Protein AF-A0A2T5EP64-F1 (afdb_monomer)

Nearest PDB structures (foldseek):
  1aih-assembly2_C  TM=9.626E-01  e=9.843E-06  Hpunavirus HP1
  5c6k-assembly1_B  TM=9.564E-01  e=3.344E-05  Peduovirus P2
  5c6k-assembly1_A  TM=9.390E-01  e=6.165E-05  Peduovirus P2
  5dor-assembly2_C  TM=9.486E-01  e=6.553E-05  Peduovirus P2
  5dor-assembly1_A  TM=9.238E-01  e=7.406E-05  Peduovirus P2

InterPro domains:
  IPR002104 Integrase, catalytic domain [PF00589] (9-50)
  IPR002104 Integrase, catalytic domain [PS51898] (1-58)
  IPR011010 DNA breaking-rejoining enzyme, catalytic core [SSF56349] (8-57)
  IPR013762 Integrase-like, catalytic domain superfamily [G3DSA:1.10.443.10] (1-64)

Foldseek 3Di:
DDDPPPCPVCVVVVVVLLVCQLVQHDLVVNCVVVVPPDSVVSVVNNVSHDDCPCVCCVPPPPNVD

Structure (mmCIF, N/CA/C/O backbone):
data_AF-A0A2T5EP64-F1
#
_entry.id   AF-A0A2T5EP64-F1
#
loop_
_atom_site.group_PDB
_atom_site.id
_atom_site.type_symbol
_atom_site.label_atom_id
_atom_site.label_alt_id
_atom_site.label_comp_id
_atom_site.label_asym_id
_atom_site.label_entity_id
_atom_site.label_seq_id
_atom_site.pdbx_PDB_ins_code
_atom_site.Cartn_x
_atom_site.Cartn_y
_atom_site.Cartn_z
_atom_site.occupancy
_atom_site.B_iso_or_equiv
_atom_site.auth_seq_id
_atom_site.auth_comp_id
_atom_site.auth_asym_id
_atom_site.auth_atom_id
_atom_site.pdbx_PDB_model_num
ATOM 1 N N . MET A 1 1 ? 23.739 12.609 -8.573 1.00 68.25 1 MET A N 1
ATOM 2 C CA . MET A 1 1 ? 23.029 11.544 -7.834 1.00 68.25 1 MET A CA 1
ATOM 3 C C . MET A 1 1 ? 23.663 10.219 -8.223 1.00 68.25 1 MET A C 1
ATOM 5 O O . MET A 1 1 ? 23.588 9.855 -9.388 1.00 68.25 1 MET A O 1
ATOM 9 N N . THR A 1 2 ? 24.370 9.560 -7.309 1.00 87.25 2 THR A N 1
ATOM 10 C CA . THR A 1 2 ? 24.961 8.234 -7.540 1.00 87.25 2 THR A CA 1
ATOM 11 C C . THR A 1 2 ? 24.011 7.177 -6.986 1.00 87.25 2 THR A C 1
ATOM 13 O O . THR A 1 2 ? 23.628 7.238 -5.821 1.00 87.25 2 THR A O 1
ATOM 16 N N . LEU A 1 3 ? 23.580 6.239 -7.831 1.00 90.00 3 LEU A N 1
ATOM 17 C CA . LEU A 1 3 ? 22.751 5.106 -7.416 1.00 90.00 3 LEU A CA 1
ATOM 18 C C . LEU A 1 3 ? 23.635 3.877 -7.169 1.00 90.00 3 LEU A C 1
ATOM 20 O O . LEU A 1 3 ? 24.662 3.737 -7.839 1.00 90.00 3 LEU A O 1
ATOM 24 N N . PRO A 1 4 ? 23.245 2.965 -6.260 1.00 94.31 4 PRO A N 1
ATOM 25 C CA . PRO A 1 4 ? 23.898 1.668 -6.142 1.00 94.31 4 PRO A CA 1
ATOM 26 C C . PRO A 1 4 ? 23.880 0.911 -7.476 1.00 94.31 4 PRO A C 1
ATOM 28 O O . PRO A 1 4 ? 22.956 1.065 -8.283 1.00 94.31 4 PRO A O 1
ATOM 31 N N . SER A 1 5 ? 24.886 0.065 -7.701 1.00 94.25 5 SER A N 1
ATOM 32 C CA . SER A 1 5 ? 24.953 -0.753 -8.915 1.00 94.25 5 SER A CA 1
ATOM 33 C C . SER A 1 5 ? 23.674 -1.584 -9.086 1.00 94.25 5 SER A C 1
ATOM 35 O O . SER A 1 5 ? 23.182 -2.182 -8.130 1.00 94.25 5 SER A O 1
ATOM 37 N N . GLY A 1 6 ? 23.106 -1.577 -10.294 1.00 92.44 6 GLY A N 1
ATOM 38 C CA . GLY A 1 6 ? 21.882 -2.313 -10.632 1.00 92.44 6 GLY A CA 1
ATOM 39 C C . GLY A 1 6 ? 20.561 -1.685 -10.167 1.00 92.44 6 GLY A C 1
ATOM 40 O O . GLY A 1 6 ? 19.506 -2.200 -10.521 1.00 92.44 6 GLY A O 1
ATOM 41 N N . GLN A 1 7 ? 20.566 -0.567 -9.430 1.00 94.19 7 GLN A N 1
ATOM 42 C CA . GLN A 1 7 ? 19.320 0.048 -8.938 1.00 94.19 7 GLN A CA 1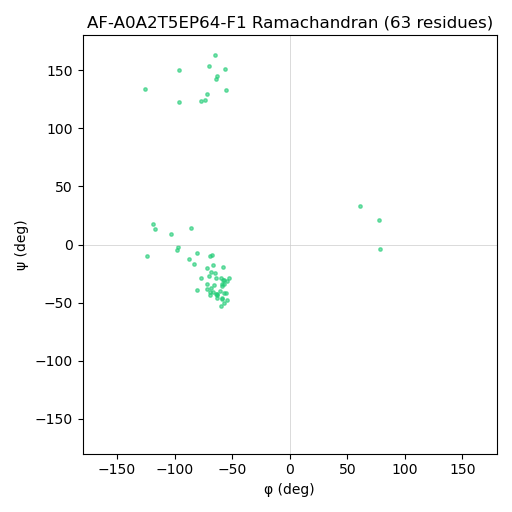
ATOM 43 C C . GLN A 1 7 ? 18.610 0.950 -9.952 1.00 94.19 7 GLN A C 1
ATOM 45 O O . GLN A 1 7 ? 17.425 1.237 -9.790 1.00 94.19 7 GLN A O 1
ATOM 50 N N . ALA A 1 8 ? 19.286 1.382 -11.018 1.00 93.75 8 ALA A N 1
ATOM 51 C CA . ALA A 1 8 ? 18.695 2.285 -12.006 1.00 93.75 8 ALA A CA 1
ATOM 52 C C . ALA A 1 8 ? 17.405 1.727 -12.651 1.00 93.75 8 ALA A C 1
ATOM 54 O O . ALA A 1 8 ? 16.503 2.503 -12.952 1.00 93.75 8 ALA A O 1
ATOM 55 N N . SER A 1 9 ? 17.270 0.401 -12.794 1.00 96.50 9 SER A N 1
ATOM 56 C CA . SER A 1 9 ? 16.063 -0.245 -13.336 1.00 96.50 9 SER A CA 1
ATOM 57 C C . SER A 1 9 ? 14.855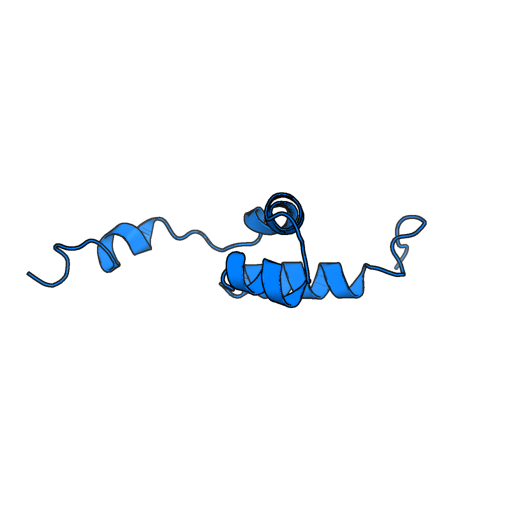 -0.216 -12.391 1.00 96.50 9 SER A C 1
ATOM 59 O O . SER A 1 9 ? 13.723 -0.367 -12.846 1.00 96.50 9 SER A O 1
ATOM 61 N N . HIS A 1 10 ? 15.068 -0.022 -11.085 1.00 96.19 10 HIS A N 1
ATOM 62 C CA . HIS A 1 10 ? 14.016 -0.124 -10.067 1.00 96.19 10 HIS A CA 1
ATOM 63 C C . HIS A 1 10 ? 13.853 1.127 -9.208 1.00 96.19 10 HIS A C 1
ATOM 65 O O . HIS A 1 10 ? 12.856 1.233 -8.496 1.00 96.19 10 HIS A O 1
ATOM 71 N N . VAL A 1 11 ? 14.761 2.100 -9.296 1.00 97.06 11 VAL A N 1
ATOM 72 C CA . VAL A 1 11 ? 14.734 3.296 -8.444 1.00 97.06 11 VAL A CA 1
ATOM 73 C C . VAL A 1 11 ? 13.401 4.042 -8.530 1.00 97.06 11 VAL A C 1
ATOM 75 O O . VAL A 1 11 ? 12.850 4.402 -7.500 1.00 97.06 11 VAL A O 1
ATOM 78 N N . LEU A 1 12 ? 12.813 4.185 -9.722 1.00 97.81 12 LEU A N 1
ATOM 79 C CA . LEU A 1 12 ? 11.519 4.861 -9.880 1.00 97.81 12 LEU A CA 1
ATOM 80 C C . LEU A 1 12 ? 10.361 4.060 -9.269 1.00 97.81 12 LEU A C 1
ATOM 82 O O . LEU A 1 12 ? 9.474 4.643 -8.651 1.00 97.81 12 LEU A O 1
ATOM 86 N N . ARG A 1 13 ? 10.395 2.724 -9.377 1.00 98.12 13 ARG A N 1
ATOM 87 C CA . ARG A 1 13 ? 9.431 1.828 -8.716 1.00 98.12 13 ARG A CA 1
ATOM 88 C C . ARG A 1 13 ? 9.536 1.954 -7.198 1.00 98.12 13 ARG A C 1
ATOM 90 O O . ARG A 1 13 ? 8.510 2.025 -6.529 1.00 98.12 13 ARG A O 1
ATOM 97 N N . HIS A 1 14 ? 10.757 1.989 -6.666 1.00 98.00 14 HIS A N 1
ATOM 98 C CA . HIS A 1 14 ? 11.000 2.181 -5.239 1.00 98.00 14 HIS A CA 1
ATOM 99 C C . HIS A 1 14 ? 10.505 3.550 -4.770 1.00 98.00 14 HIS A C 1
ATOM 101 O O . HIS A 1 14 ? 9.773 3.608 -3.788 1.00 98.00 14 HIS A O 1
ATOM 107 N N . SER A 1 15 ? 10.808 4.623 -5.507 1.00 98.19 15 SER A N 1
ATOM 108 C CA . SER A 1 15 ? 10.306 5.966 -5.202 1.00 98.19 15 SER A CA 1
ATOM 109 C C . SER A 1 15 ? 8.778 6.015 -5.192 1.00 98.19 15 SER A C 1
ATOM 111 O O . SER A 1 15 ? 8.195 6.520 -4.236 1.00 98.19 15 SER A O 1
ATOM 113 N N . PHE A 1 16 ? 8.119 5.448 -6.209 1.00 98.69 16 PHE A N 1
ATOM 114 C CA . PHE A 1 16 ? 6.658 5.349 -6.247 1.00 98.69 16 PHE A CA 1
ATOM 115 C C . PHE A 1 16 ? 6.113 4.608 -5.019 1.00 98.69 16 PHE A C 1
ATOM 117 O O . PHE A 1 16 ? 5.232 5.125 -4.341 1.00 98.69 16 PHE A O 1
ATOM 124 N N . ALA A 1 17 ? 6.654 3.429 -4.705 1.00 98.69 17 ALA A N 1
ATOM 125 C CA . ALA A 1 17 ? 6.185 2.606 -3.594 1.00 98.69 17 ALA A CA 1
ATOM 126 C C . ALA A 1 17 ? 6.372 3.287 -2.229 1.00 98.69 17 ALA A C 1
ATOM 128 O O . ALA A 1 17 ? 5.453 3.271 -1.410 1.00 98.69 17 ALA A O 1
ATOM 129 N N . SER A 1 18 ? 7.523 3.928 -2.000 1.00 98.62 18 SER A N 1
ATOM 130 C CA . SER A 1 18 ? 7.769 4.716 -0.790 1.00 98.62 18 SER A CA 1
ATOM 131 C C . SER A 1 18 ? 6.760 5.852 -0.658 1.00 98.62 18 SER A C 1
ATOM 133 O O . SER A 1 18 ? 6.076 5.935 0.357 1.00 98.62 18 SER A O 1
ATOM 135 N N . HIS A 1 19 ? 6.598 6.681 -1.693 1.00 98.69 19 HIS A N 1
ATOM 136 C CA . HIS A 1 19 ? 5.665 7.808 -1.641 1.00 98.69 19 HIS A CA 1
ATOM 137 C C . HIS A 1 19 ? 4.200 7.371 -1.536 1.00 98.69 19 HIS A C 1
ATOM 139 O O . HIS A 1 19 ? 3.421 8.025 -0.848 1.00 98.69 19 HIS A O 1
ATOM 145 N N . PHE A 1 20 ? 3.821 6.259 -2.168 1.00 98.69 20 PHE A N 1
ATOM 146 C CA . PHE A 1 20 ? 2.484 5.688 -2.025 1.00 98.69 20 PHE A CA 1
ATOM 147 C C . PHE A 1 20 ? 2.182 5.342 -0.560 1.00 98.69 20 PHE A C 1
ATOM 149 O O . PHE A 1 20 ? 1.128 5.718 -0.054 1.00 98.69 20 PHE A O 1
ATOM 156 N N . MET A 1 21 ? 3.119 4.690 0.140 1.00 98.62 21 MET A N 1
ATOM 157 C CA . MET A 1 21 ? 2.958 4.364 1.563 1.00 98.62 21 MET A CA 1
ATOM 158 C C . MET A 1 21 ? 3.007 5.604 2.464 1.00 98.62 21 MET A C 1
ATOM 160 O O . MET A 1 21 ? 2.172 5.722 3.356 1.00 98.62 21 MET A O 1
ATOM 164 N N . MET A 1 22 ? 3.908 6.560 2.195 1.00 98.50 22 MET A N 1
ATOM 165 C CA . MET A 1 22 ? 3.981 7.833 2.937 1.00 98.50 22 MET A CA 1
ATOM 166 C C . MET A 1 22 ? 2.672 8.627 2.875 1.00 98.50 22 MET A C 1
ATOM 168 O O . MET A 1 22 ? 2.332 9.331 3.821 1.00 98.50 22 MET A O 1
ATOM 172 N N . ASN A 1 23 ? 1.919 8.492 1.783 1.00 98.00 23 ASN A N 1
ATOM 173 C CA . ASN A 1 23 ? 0.630 9.154 1.591 1.00 98.00 23 ASN A CA 1
ATOM 174 C C . ASN A 1 23 ? -0.558 8.369 2.189 1.00 98.00 23 ASN A C 1
ATOM 176 O O . ASN A 1 23 ? -1.703 8.657 1.848 1.00 98.00 23 ASN A O 1
ATOM 180 N N . GLY A 1 24 ? -0.312 7.371 3.047 1.00 97.19 24 GLY A N 1
ATOM 181 C CA . GLY A 1 24 ? -1.367 6.563 3.675 1.00 97.19 24 GLY A CA 1
ATOM 182 C C . GLY A 1 24 ? -1.967 5.501 2.750 1.00 97.19 24 GLY A C 1
ATOM 183 O O . GLY A 1 24 ? -3.093 5.049 2.953 1.00 97.19 24 GLY A O 1
ATOM 184 N N . GLY A 1 25 ? -1.241 5.113 1.700 1.00 97.75 25 GLY A N 1
ATOM 185 C CA . GLY A 1 25 ? -1.679 4.078 0.775 1.00 97.75 25 GLY A CA 1
ATOM 186 C C . GLY A 1 25 ? -1.837 2.710 1.446 1.00 97.75 25 GLY A C 1
ATOM 187 O O . GLY A 1 25 ? -1.060 2.317 2.314 1.00 97.75 25 GLY A O 1
ATOM 188 N N . ASN A 1 26 ? -2.831 1.938 1.004 1.00 98.00 26 ASN A N 1
ATOM 189 C CA . ASN A 1 26 ? -3.060 0.588 1.513 1.00 98.00 26 ASN A CA 1
ATOM 190 C C . ASN A 1 26 ? -1.997 -0.391 0.977 1.00 98.00 26 ASN A C 1
ATOM 192 O O . ASN A 1 26 ? -1.847 -0.564 -0.235 1.00 98.00 26 ASN A O 1
ATOM 196 N N . ILE A 1 27 ? -1.293 -1.085 1.874 1.00 98.31 27 ILE A N 1
ATOM 197 C CA . ILE A 1 27 ? -0.176 -1.969 1.507 1.00 98.31 27 ILE A CA 1
ATOM 198 C C . ILE A 1 27 ? -0.585 -3.177 0.647 1.00 98.31 27 ILE A C 1
ATOM 200 O O . ILE A 1 27 ? 0.207 -3.652 -0.169 1.00 98.31 27 ILE A O 1
ATOM 204 N N . LEU A 1 28 ? -1.824 -3.659 0.780 1.00 98.38 28 LEU A N 1
ATOM 205 C CA . LEU A 1 28 ? -2.353 -4.743 -0.052 1.00 98.38 28 LEU A CA 1
ATOM 206 C C . LEU A 1 28 ? -2.623 -4.252 -1.477 1.00 98.38 28 LEU A C 1
ATOM 208 O O . LEU A 1 28 ? -2.296 -4.942 -2.437 1.00 98.38 28 LEU A O 1
ATOM 212 N N . VAL A 1 29 ? -3.121 -3.021 -1.617 1.00 98.62 29 VAL A N 1
ATOM 213 C CA . VAL A 1 29 ? -3.290 -2.376 -2.927 1.00 98.62 29 VAL A CA 1
ATOM 214 C C . VAL A 1 29 ? -1.929 -2.155 -3.585 1.00 98.62 29 VAL A C 1
ATOM 216 O O . VAL A 1 29 ? -1.759 -2.451 -4.766 1.00 98.62 29 VAL A O 1
ATOM 219 N N . LEU A 1 30 ? -0.924 -1.711 -2.822 1.00 98.69 30 LEU A N 1
ATOM 220 C CA . LEU A 1 30 ? 0.434 -1.565 -3.343 1.00 98.69 30 LEU A CA 1
ATOM 221 C C . LEU A 1 30 ? 1.016 -2.904 -3.827 1.00 98.69 30 LEU A C 1
ATOM 223 O O . LEU A 1 30 ? 1.665 -2.929 -4.871 1.00 98.69 30 LEU A O 1
ATOM 227 N N . ARG A 1 31 ? 0.779 -4.018 -3.114 1.00 98.69 31 ARG A N 1
ATOM 228 C CA . ARG A 1 31 ? 1.190 -5.365 -3.562 1.00 98.69 31 ARG A CA 1
ATOM 229 C C . ARG A 1 31 ? 0.651 -5.665 -4.959 1.00 98.69 31 ARG A C 1
ATOM 231 O O . ARG A 1 31 ? 1.424 -6.096 -5.814 1.00 98.69 31 ARG A O 1
ATOM 238 N N . ASP A 1 32 ? -0.634 -5.404 -5.178 1.00 98.62 32 ASP A N 1
ATOM 239 C CA . ASP A 1 32 ? -1.305 -5.692 -6.447 1.00 98.62 32 ASP A CA 1
ATOM 240 C C . ASP A 1 32 ? -0.808 -4.771 -7.567 1.00 98.62 32 ASP A C 1
ATOM 242 O O . ASP A 1 32 ? -0.457 -5.257 -8.641 1.00 98.62 32 ASP A O 1
ATOM 246 N N . ILE A 1 33 ? -0.657 -3.467 -7.296 1.00 98.56 33 ILE A N 1
ATOM 247 C CA . ILE A 1 33 ? -0.079 -2.496 -8.247 1.00 98.56 33 ILE A CA 1
ATOM 248 C C . ILE A 1 33 ? 1.329 -2.919 -8.684 1.00 98.56 33 ILE A C 1
ATOM 250 O O . ILE A 1 33 ? 1.691 -2.812 -9.855 1.00 98.56 33 ILE A O 1
ATOM 254 N N . LEU A 1 34 ? 2.143 -3.392 -7.739 1.00 98.38 34 LEU A N 1
ATOM 255 C CA . LEU A 1 34 ? 3.515 -3.817 -7.998 1.00 98.38 34 LEU A CA 1
ATOM 256 C C . LEU A 1 34 ? 3.614 -5.232 -8.592 1.00 98.38 34 LEU A C 1
ATOM 258 O O . LEU A 1 34 ? 4.721 -5.650 -8.957 1.00 98.38 34 LEU A O 1
ATOM 262 N N . GLY A 1 35 ? 2.499 -5.965 -8.675 1.00 98.25 35 GLY A N 1
ATOM 263 C CA . GLY A 1 35 ? 2.460 -7.350 -9.140 1.00 98.25 35 GLY A CA 1
ATOM 264 C C . GLY A 1 35 ? 3.294 -8.294 -8.271 1.00 98.25 35 GLY A C 1
ATOM 265 O O . GLY A 1 35 ? 3.932 -9.209 -8.789 1.00 98.25 35 GLY A O 1
ATOM 266 N N . HIS A 1 36 ? 3.377 -8.039 -6.963 1.00 98.50 36 HIS A N 1
ATOM 267 C CA . HIS A 1 36 ? 4.124 -8.900 -6.048 1.00 98.50 36 HIS A CA 1
ATOM 268 C C . HIS A 1 36 ? 3.329 -10.172 -5.734 1.00 98.50 36 HIS A C 1
ATOM 270 O O . HIS A 1 36 ? 2.218 -10.105 -5.215 1.00 98.50 36 HIS A O 1
ATOM 276 N N . ALA A 1 37 ? 3.931 -11.332 -6.001 1.00 97.94 37 ALA A N 1
ATOM 277 C CA . ALA A 1 37 ? 3.324 -12.632 -5.714 1.00 97.94 37 ALA A CA 1
ATOM 278 C C . ALA A 1 37 ? 3.232 -12.935 -4.207 1.00 97.94 37 ALA A C 1
ATOM 280 O O . ALA A 1 37 ? 2.351 -13.673 -3.776 1.00 97.94 37 ALA A O 1
ATOM 281 N N . ASP A 1 38 ? 4.128 -12.350 -3.410 1.00 97.81 38 ASP A N 1
ATOM 282 C CA . ASP A 1 38 ? 4.161 -12.479 -1.956 1.00 97.81 38 ASP A CA 1
ATOM 283 C C . ASP A 1 38 ? 4.145 -11.084 -1.317 1.00 97.81 38 ASP A C 1
ATOM 285 O O . ASP A 1 38 ? 4.886 -10.179 -1.719 1.00 97.81 38 ASP A O 1
ATOM 289 N N . ILE A 1 39 ? 3.304 -10.909 -0.296 1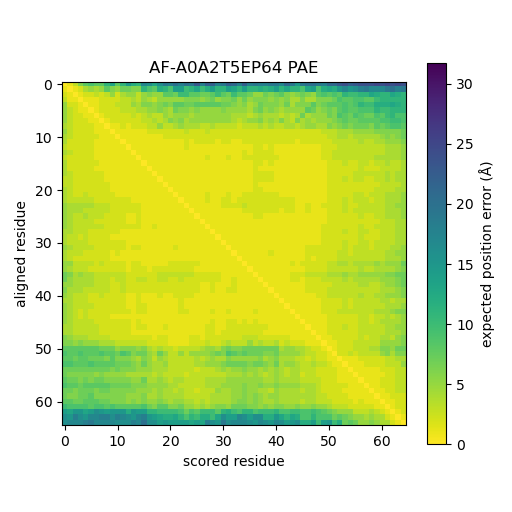.00 98.12 39 ILE A N 1
ATOM 290 C CA . ILE A 1 39 ? 3.222 -9.670 0.476 1.00 98.12 39 ILE A CA 1
ATOM 291 C C . ILE A 1 39 ? 4.560 -9.319 1.137 1.00 98.12 39 ILE A C 1
ATOM 293 O O . ILE A 1 39 ? 4.863 -8.133 1.269 1.00 98.12 39 ILE A O 1
ATOM 297 N N . SER A 1 40 ? 5.397 -10.308 1.470 1.00 98.31 40 SER A N 1
ATOM 298 C CA . SER A 1 40 ? 6.730 -10.099 2.052 1.00 98.31 40 SER A CA 1
ATOM 299 C C . SER A 1 40 ? 7.610 -9.170 1.198 1.00 98.31 40 SER A C 1
ATOM 301 O O . SER A 1 40 ? 8.377 -8.369 1.738 1.00 98.31 40 SER A O 1
ATOM 303 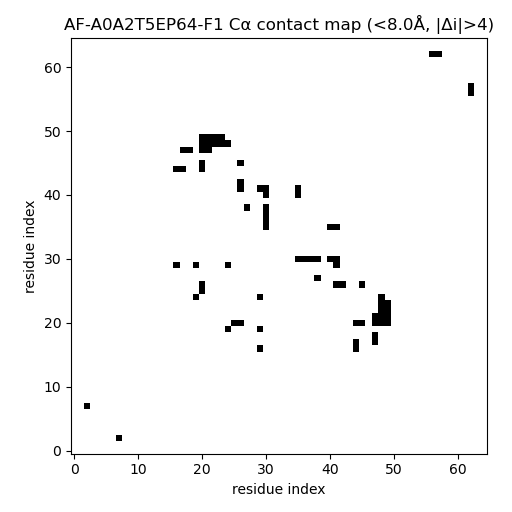N N . MET A 1 41 ? 7.430 -9.178 -0.130 1.00 98.19 41 MET A N 1
ATOM 304 C CA . MET A 1 41 ? 8.117 -8.268 -1.052 1.00 98.19 41 MET A CA 1
ATOM 305 C C . MET A 1 41 ? 7.683 -6.809 -0.848 1.00 98.19 41 MET A C 1
ATOM 307 O O . MET A 1 41 ? 8.514 -5.898 -0.877 1.00 98.19 41 MET A O 1
ATOM 311 N N . THR A 1 42 ? 6.385 -6.576 -0.633 1.00 98.56 42 THR A N 1
ATOM 312 C CA . THR A 1 42 ? 5.817 -5.239 -0.389 1.00 98.56 42 THR A CA 1
ATOM 313 C C . THR A 1 42 ? 6.077 -4.757 1.035 1.00 98.56 42 THR A C 1
ATOM 315 O O . THR A 1 42 ? 6.238 -3.556 1.242 1.00 98.56 42 THR A O 1
ATOM 318 N N . MET A 1 43 ? 6.195 -5.665 2.011 1.00 98.38 43 MET A N 1
ATOM 319 C CA . MET A 1 43 ? 6.461 -5.316 3.416 1.00 98.38 43 MET A CA 1
ATOM 320 C C . MET A 1 43 ? 7.754 -4.515 3.611 1.00 98.38 43 MET A C 1
ATOM 322 O O . MET A 1 43 ? 7.871 -3.781 4.590 1.00 98.38 43 MET A O 1
ATOM 326 N N . ARG A 1 44 ? 8.688 -4.549 2.647 1.00 98.19 44 ARG A N 1
ATOM 327 C CA . ARG A 1 44 ? 9.852 -3.649 2.617 1.00 98.19 44 ARG A CA 1
ATOM 328 C C . ARG A 1 44 ? 9.465 -2.167 2.721 1.00 98.19 44 ARG A C 1
ATOM 330 O O . ARG A 1 44 ? 10.261 -1.400 3.247 1.00 98.19 44 ARG A O 1
ATOM 337 N N . TYR A 1 45 ? 8.278 -1.766 2.265 1.00 98.44 45 TYR A N 1
ATOM 338 C CA . TYR A 1 45 ? 7.804 -0.377 2.322 1.00 98.44 45 TYR A CA 1
ATOM 339 C C . TYR A 1 45 ? 6.900 -0.075 3.522 1.00 98.44 45 TYR A C 1
ATOM 341 O O . TYR A 1 45 ? 6.496 1.071 3.682 1.00 98.44 45 TYR A O 1
ATOM 349 N N . ALA A 1 46 ? 6.579 -1.059 4.370 1.00 97.81 46 ALA A N 1
ATOM 350 C CA . ALA A 1 46 ? 5.623 -0.878 5.467 1.00 97.81 46 ALA A CA 1
ATOM 351 C C . ALA A 1 46 ? 6.036 0.231 6.447 1.00 97.81 46 ALA A C 1
ATOM 353 O O . ALA A 1 46 ? 5.191 0.969 6.931 1.00 97.81 46 ALA A O 1
ATOM 354 N N . HIS A 1 47 ? 7.340 0.400 6.675 1.00 97.50 47 HIS A N 1
ATOM 355 C CA . HIS A 1 47 ? 7.892 1.431 7.557 1.00 97.50 47 HIS A CA 1
ATOM 356 C C . HIS A 1 47 ? 7.707 2.873 7.049 1.00 97.50 47 HIS A C 1
ATOM 358 O O . HIS A 1 47 ? 8.020 3.808 7.776 1.00 97.50 47 HIS A O 1
ATOM 364 N N . PHE A 1 48 ? 7.246 3.062 5.808 1.00 98.38 48 PHE A N 1
ATOM 365 C CA . PHE A 1 48 ? 6.878 4.378 5.285 1.00 98.38 48 PHE A CA 1
ATOM 366 C C . PHE A 1 48 ? 5.427 4.759 5.590 1.00 98.38 48 PHE A C 1
ATOM 368 O O . PHE A 1 48 ? 5.069 5.911 5.365 1.00 98.38 48 PHE A O 1
ATOM 375 N N . ALA A 1 49 ? 4.592 3.821 6.048 1.00 97.50 49 ALA A N 1
ATOM 376 C CA . ALA A 1 49 ? 3.222 4.132 6.435 1.00 97.50 49 ALA A CA 1
ATOM 377 C C . ALA A 1 49 ? 3.213 5.096 7.638 1.00 97.50 49 ALA A C 1
ATOM 379 O O . ALA A 1 49 ? 4.068 4.963 8.518 1.00 97.50 49 ALA A O 1
ATOM 380 N N . PRO A 1 50 ? 2.275 6.056 7.692 1.00 95.31 50 PRO A N 1
ATOM 381 C CA . PRO A 1 50 ? 2.103 6.892 8.874 1.00 95.31 50 PRO A CA 1
ATOM 382 C C . PRO A 1 50 ? 1.636 6.062 10.084 1.00 95.31 50 PRO A C 1
ATOM 384 O O . PRO A 1 50 ? 1.173 4.932 9.948 1.00 95.31 50 PRO A O 1
ATOM 387 N N . ASP A 1 51 ? 1.762 6.615 11.290 1.00 92.00 51 ASP A N 1
ATOM 388 C CA . ASP A 1 51 ? 1.275 5.951 12.501 1.00 92.00 51 ASP A CA 1
ATOM 389 C C . ASP A 1 51 ? -0.261 5.967 12.555 1.00 92.00 51 ASP A C 1
ATOM 391 O O . ASP A 1 51 ? -0.887 7.021 12.461 1.00 92.00 51 ASP A O 1
ATOM 395 N N . HIS A 1 52 ? -0.866 4.798 12.780 1.00 90.00 52 HIS A N 1
ATOM 396 C CA . HIS A 1 52 ? -2.324 4.607 12.755 1.00 90.00 52 HIS A CA 1
ATOM 397 C C . HIS A 1 52 ? -2.915 4.180 14.112 1.00 90.00 52 HIS A C 1
ATOM 399 O O . HIS A 1 52 ? -4.061 3.748 14.190 1.00 90.00 52 HIS A O 1
ATOM 405 N N . LEU A 1 53 ? -2.162 4.276 15.216 1.00 92.75 53 LEU A N 1
ATOM 406 C CA . LEU A 1 53 ? -2.627 3.781 16.525 1.00 92.75 53 LEU A CA 1
ATOM 407 C C . LEU A 1 53 ? -3.934 4.443 16.997 1.00 92.75 53 LEU A C 1
ATOM 409 O O . LEU A 1 53 ? -4.774 3.779 17.603 1.00 92.75 53 LEU A O 1
ATOM 413 N N . SER A 1 54 ? -4.134 5.729 16.701 1.00 92.94 54 SER A N 1
ATOM 414 C CA . SER A 1 54 ? -5.365 6.451 17.046 1.00 92.94 54 SER A CA 1
ATOM 415 C C . SER A 1 54 ? -6.586 5.975 16.253 1.00 92.94 54 SER A C 1
ATOM 417 O O . SER A 1 54 ? -7.711 6.099 16.740 1.00 92.94 54 SER A O 1
ATOM 419 N N . GLU A 1 55 ? -6.394 5.375 15.077 1.00 92.38 55 GLU A N 1
ATOM 420 C CA . GLU A 1 55 ? -7.486 4.862 14.246 1.00 92.38 55 GLU A CA 1
ATOM 421 C C . GLU A 1 55 ? -8.231 3.708 14.916 1.00 92.38 55 GLU A C 1
ATOM 423 O O . GLU A 1 55 ? -9.420 3.520 14.665 1.00 92.38 55 GLU A O 1
ATOM 428 N N . ALA A 1 56 ? -7.584 2.988 15.840 1.00 94.38 56 ALA A N 1
ATOM 429 C CA . ALA A 1 56 ? -8.247 1.970 16.647 1.00 94.38 56 ALA A CA 1
ATOM 430 C C . ALA A 1 56 ? -9.434 2.548 17.438 1.00 94.38 56 ALA A C 1
ATOM 432 O O . ALA A 1 56 ? -10.454 1.884 17.593 1.00 94.38 56 ALA A O 1
ATOM 433 N N . ILE A 1 57 ? -9.351 3.803 17.895 1.00 94.69 57 ILE A N 1
ATOM 434 C CA . ILE A 1 57 ? -10.458 4.474 18.594 1.00 94.69 57 ILE A CA 1
ATOM 435 C C . ILE A 1 57 ? -11.590 4.820 17.618 1.00 94.69 57 ILE A C 1
ATOM 437 O O . ILE A 1 57 ? -12.756 4.754 17.987 1.00 94.69 57 ILE A O 1
ATOM 441 N N . LEU A 1 58 ? -11.279 5.149 16.367 1.00 92.25 58 LEU A N 1
ATOM 442 C CA . LEU A 1 58 ? -12.283 5.539 15.374 1.00 92.25 58 LEU A CA 1
ATOM 443 C C . LEU A 1 58 ? -12.995 4.325 14.758 1.00 92.25 58 LEU A C 1
ATOM 445 O O . LEU A 1 58 ? -14.208 4.352 14.546 1.00 92.25 58 LEU A O 1
ATOM 449 N N . HIS A 1 59 ? -12.253 3.251 14.490 1.00 93.44 59 HIS A N 1
ATOM 450 C CA . HIS A 1 59 ? -12.722 2.090 13.728 1.00 93.44 59 HIS A CA 1
ATOM 451 C C . HIS A 1 59 ? -13.074 0.868 14.587 1.00 93.44 59 HIS A C 1
ATOM 453 O O . HIS A 1 59 ? -13.323 -0.211 14.048 1.00 93.44 59 HIS A O 1
ATOM 459 N N . ASN A 1 60 ? -13.109 1.004 15.915 1.00 94.31 60 ASN A N 1
ATOM 460 C CA . ASN A 1 60 ? -13.616 -0.066 16.773 1.00 94.31 60 ASN A CA 1
ATOM 461 C C . ASN A 1 60 ? -15.145 -0.235 16.612 1.00 94.31 60 ASN A C 1
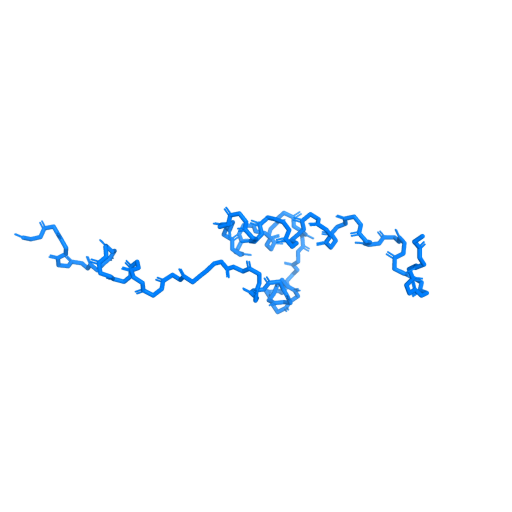ATOM 463 O O . ASN A 1 60 ? -15.842 0.732 16.311 1.00 94.31 60 ASN A O 1
ATOM 467 N N . PRO A 1 61 ? -15.701 -1.436 16.858 1.00 95.50 61 PRO A N 1
ATOM 468 C CA . PRO A 1 61 ? -17.12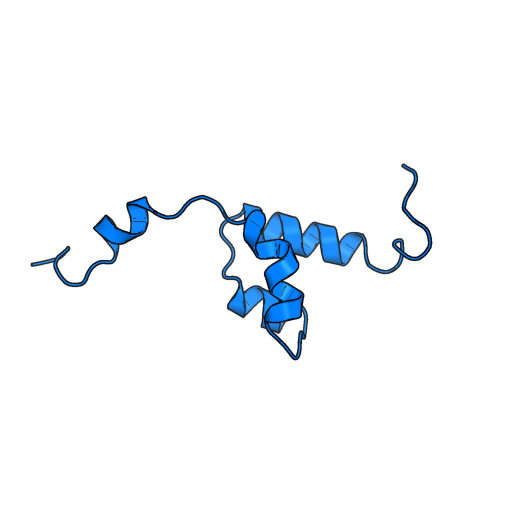6 -1.712 16.645 1.00 95.50 61 PRO A CA 1
ATOM 469 C C . PRO A 1 61 ? -18.078 -1.003 17.624 1.00 95.50 61 PRO A C 1
ATOM 471 O O . PRO A 1 61 ? 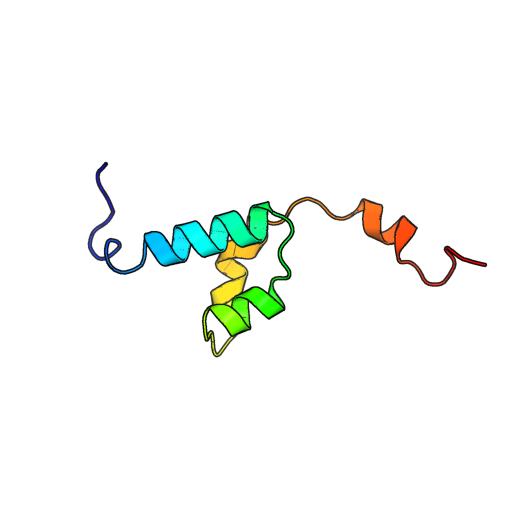-19.286 -1.047 17.413 1.00 95.50 61 PRO A O 1
ATOM 474 N N . LEU A 1 62 ? -17.568 -0.379 18.691 1.00 94.75 62 LEU A N 1
ATOM 475 C CA . LEU A 1 62 ? -18.364 0.342 19.689 1.00 94.75 62 LEU A CA 1
ATOM 476 C C . LEU A 1 62 ? -18.400 1.857 19.432 1.00 94.75 62 LEU A C 1
ATOM 478 O O . LEU A 1 62 ? -19.097 2.559 20.153 1.00 94.75 62 LEU A O 1
ATOM 482 N N . SER A 1 63 ? -17.668 2.382 18.439 1.00 90.62 63 SER A N 1
ATOM 483 C CA . SER A 1 63 ? -17.526 3.834 18.229 1.00 90.62 63 SER A CA 1
ATOM 484 C C . SER A 1 63 ? -18.818 4.549 17.808 1.00 90.62 63 SER A C 1
ATOM 486 O O . SER A 1 63 ? -18.900 5.765 17.951 1.00 90.62 63 SER A O 1
ATOM 488 N N . ASN A 1 64 ? -19.817 3.801 17.325 1.00 79.19 64 ASN A N 1
ATOM 489 C CA . ASN A 1 64 ? -21.122 4.304 16.876 1.00 79.19 64 ASN A CA 1
ATOM 490 C C . ASN A 1 64 ? -22.309 3.739 17.688 1.00 79.19 64 ASN A C 1
ATOM 492 O O . ASN A 1 64 ? -23.440 3.762 17.197 1.00 79.19 64 ASN A O 1
ATOM 496 N N . LEU A 1 65 ? -22.053 3.178 18.875 1.00 73.06 65 LEU A N 1
ATOM 497 C CA . LEU A 1 65 ? -23.093 2.833 19.856 1.00 73.06 65 LEU A CA 1
ATOM 498 C C . LEU A 1 65 ? -23.378 4.034 20.762 1.00 73.06 65 LEU A C 1
ATOM 500 O O . LEU A 1 65 ? -24.566 4.218 21.102 1.00 73.06 65 LEU A O 1
#

pLDDT: mean 95.31, std 5.59, range [68.25, 98.69]

Solvent-accessible surface area (backbone atoms only — not comparable to full-atom values): 4112 Å² total; per-residue (Å²): 139,88,73,64,91,84,37,81,87,43,50,68,59,51,52,51,50,40,52,42,17,54,71,65,46,57,66,69,58,51,20,59,75,69,66,49,94,46,65,74,70,46,52,77,40,54,86,39,42,65,92,59,77,71,48,56,66,67,72,39,94,67,64,85,114

Secondary stru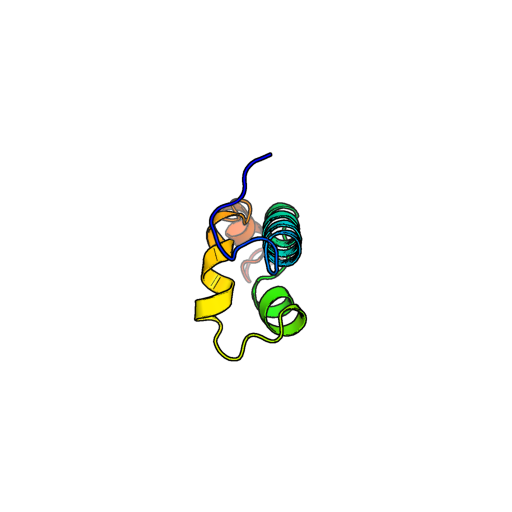cture (DSSP, 8-state):
-PPPTTGGGTHHHHHHHHHHHHTT--HHHHHHHTT-SSHHHHHTTGGGSPP-TTHHHHHSTTTT-

Organism: Vibrio splendidus (NCBI:txid29497)

Radius of gyration: 15.56 Å; Cα contacts (8 Å, |Δi|>4): 39; chains: 1; bounding box: 48×24×33 Å

Mean predicted aligned error: 3.61 Å

Sequence (65 aa):
MTLPSGQASHVLRHSFASHFMMNGGNILVLRDILGHA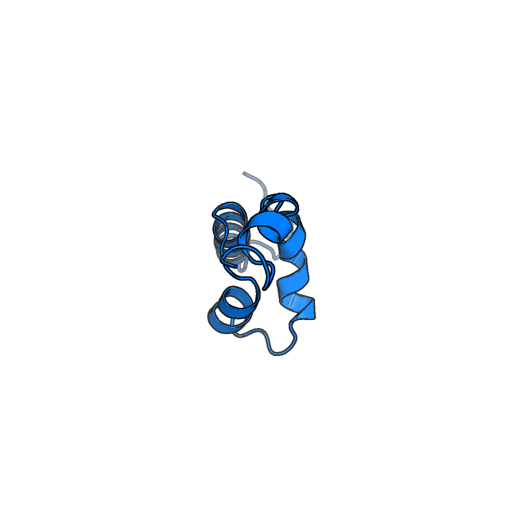DISMTMRYAHFAPDHLSEAILHNPLSNL